Protein AF-A0A966Q4P5-F1 (afdb_monomer_lite)

Sequence (93 aa):
MIDWLIRQMFKIPALRINIFQEVDLYNSITRIMSDPESMKTASAFWDEGDGWRGWTIKEDGRYYFHDIAEHSLGDIMRLVTLEEDKYGMLTEL

Radius of gyration: 19.2 Å; chains: 1; bounding box: 30×29×61 Å

Foldseek 3Di:
DVVVVVVVQVVDVVSVVVVVVVVVVVVVVVVLCVDPVSQQDKDWDADPPFAIWTWGADPVRDIDTDPHHDHDPVVRCCVHVDDPPPPPDDPDD

Structure (mmCIF, N/CA/C/O backbone):
data_AF-A0A966Q4P5-F1
#
_entry.id   AF-A0A966Q4P5-F1
#
loop_
_atom_site.group_PDB
_atom_site.id
_atom_site.type_symbol
_atom_site.label_atom_id
_atom_site.label_alt_id
_atom_site.label_comp_id
_atom_site.label_asym_id
_atom_site.label_entity_id
_atom_site.label_seq_id
_atom_site.pdbx_PDB_ins_code
_atom_site.Cartn_x
_atom_site.Cartn_y
_atom_site.Cartn_z
_atom_site.occupancy
_atom_site.B_iso_or_equiv
_atom_site.auth_seq_id
_atom_site.auth_comp_id
_atom_site.auth_asym_id
_atom_site.auth_atom_id
_atom_site.pdbx_PDB_model_num
ATOM 1 N N . MET A 1 1 ? -15.185 -18.514 25.760 1.00 69.50 1 MET A N 1
ATOM 2 C CA . MET A 1 1 ? -13.744 -18.726 25.462 1.00 69.50 1 MET A CA 1
ATOM 3 C C . MET A 1 1 ? -13.160 -17.570 24.662 1.00 69.50 1 MET A C 1
ATOM 5 O O . MET A 1 1 ? -12.130 -17.049 25.068 1.00 69.50 1 MET A O 1
ATOM 9 N N . ILE A 1 2 ? -13.826 -17.116 23.595 1.00 79.50 2 ILE A N 1
ATOM 10 C CA . ILE A 1 2 ? -13.349 -15.986 22.782 1.00 79.50 2 ILE A CA 1
ATOM 11 C C . ILE A 1 2 ? -13.326 -14.659 23.564 1.00 79.50 2 ILE A C 1
ATOM 13 O O . ILE A 1 2 ? -12.350 -13.923 23.489 1.00 79.50 2 ILE A O 1
ATOM 17 N N . ASP A 1 3 ? -14.308 -14.420 24.441 1.00 83.81 3 ASP A N 1
ATOM 18 C CA . ASP A 1 3 ? -14.358 -13.214 25.286 1.00 83.81 3 ASP A CA 1
ATOM 19 C C . ASP A 1 3 ? -13.181 -13.093 26.253 1.00 83.81 3 ASP A C 1
ATOM 21 O O . ASP A 1 3 ? -12.741 -11.992 26.585 1.00 83.81 3 ASP A O 1
ATOM 25 N N . TRP A 1 4 ? -12.662 -14.228 26.727 1.00 89.94 4 TRP A N 1
ATOM 26 C CA . TRP A 1 4 ? -11.498 -14.237 27.605 1.00 89.94 4 TRP A CA 1
ATOM 27 C C . TRP A 1 4 ? -10.243 -13.815 26.839 1.00 89.94 4 TRP A C 1
ATOM 29 O O . TRP A 1 4 ? -9.487 -12.979 27.333 1.00 89.94 4 TRP A O 1
ATOM 39 N N . LEU A 1 5 ? -10.069 -14.338 25.621 1.00 82.75 5 LEU A N 1
ATOM 40 C CA . LEU A 1 5 ? -8.957 -14.002 24.735 1.00 82.75 5 LEU A CA 1
ATOM 41 C C . LEU A 1 5 ? -8.989 -12.517 24.351 1.00 82.75 5 LEU A C 1
ATOM 43 O O . LEU A 1 5 ? -7.985 -11.827 24.507 1.00 82.75 5 LEU A O 1
ATOM 47 N N . ILE A 1 6 ? -10.161 -12.007 23.955 1.00 81.19 6 ILE A N 1
ATOM 48 C CA . ILE A 1 6 ? -10.377 -10.586 23.646 1.00 81.19 6 ILE A CA 1
ATOM 49 C C . ILE A 1 6 ? -9.972 -9.731 24.853 1.00 81.19 6 ILE A C 1
ATOM 51 O O . ILE A 1 6 ? -9.161 -8.817 24.731 1.00 81.19 6 ILE A O 1
ATOM 55 N N . ARG A 1 7 ? -10.435 -10.069 26.061 1.00 86.88 7 ARG A N 1
ATOM 56 C CA . ARG A 1 7 ? -10.054 -9.327 27.275 1.00 86.88 7 ARG A CA 1
ATOM 57 C C . ARG A 1 7 ? -8.549 -9.336 27.548 1.00 86.88 7 ARG A C 1
ATOM 59 O O . ARG A 1 7 ? -8.053 -8.340 28.063 1.00 86.88 7 ARG A O 1
ATOM 66 N N . GLN A 1 8 ? -7.828 -10.415 27.227 1.00 82.88 8 GLN A N 1
ATOM 67 C CA . GLN A 1 8 ? -6.367 -10.444 27.373 1.00 82.88 8 GLN A CA 1
ATOM 68 C C . GLN A 1 8 ? -5.666 -9.601 26.303 1.00 82.88 8 GLN A C 1
ATOM 70 O O . GLN A 1 8 ? -4.762 -8.837 26.635 1.00 82.88 8 GLN A O 1
ATOM 75 N N . MET A 1 9 ? -6.119 -9.673 25.049 1.00 77.75 9 MET A N 1
ATOM 76 C CA . MET A 1 9 ? -5.571 -8.879 23.945 1.00 77.75 9 MET A CA 1
ATOM 77 C C . MET A 1 9 ? -5.720 -7.373 24.193 1.00 77.75 9 MET A C 1
ATOM 79 O O . MET A 1 9 ? -4.765 -6.618 24.036 1.00 77.75 9 MET A O 1
ATOM 83 N N . PHE A 1 10 ? -6.886 -6.935 24.674 1.00 82.31 10 PHE A N 1
ATOM 84 C CA . PHE A 1 10 ? -7.154 -5.523 24.967 1.00 82.31 10 PHE A CA 1
ATOM 85 C C . PHE A 1 10 ? -6.553 -5.028 26.294 1.00 82.31 10 PHE A C 1
ATOM 87 O O . PHE A 1 10 ? -6.612 -3.832 26.586 1.00 82.31 10 PHE A O 1
ATOM 94 N N . LYS A 1 11 ? -5.954 -5.920 27.095 1.00 87.19 11 LYS A N 1
ATOM 95 C CA . LYS A 1 11 ? -5.283 -5.570 28.355 1.00 87.19 11 LYS A CA 1
ATOM 96 C C . LYS A 1 11 ? -3.920 -4.918 28.126 1.00 87.19 11 LYS A C 1
ATOM 98 O O . LYS A 1 11 ? -3.484 -4.120 28.949 1.00 87.19 11 LYS A O 1
ATOM 103 N N . ILE A 1 12 ? -3.253 -5.273 27.027 1.00 89.94 12 ILE A N 1
ATOM 104 C CA . ILE A 1 12 ? -1.945 -4.742 26.643 1.00 89.94 12 ILE A CA 1
ATOM 105 C C . ILE A 1 12 ? -2.179 -3.499 25.769 1.00 89.94 12 ILE A C 1
ATOM 107 O O . ILE A 1 12 ? -2.689 -3.640 24.655 1.00 89.94 12 ILE A O 1
ATOM 111 N N . PRO A 1 13 ? -1.795 -2.286 26.218 1.00 87.19 13 PRO A N 1
ATOM 112 C CA . PRO A 1 13 ? -2.058 -1.058 25.467 1.00 87.19 13 PRO A CA 1
ATOM 113 C C . PRO A 1 13 ? -1.457 -1.069 24.059 1.00 87.19 13 PRO A C 1
ATOM 115 O O . PRO A 1 13 ? -2.126 -0.668 23.114 1.00 87.19 13 PRO A O 1
ATOM 118 N N . ALA A 1 14 ? -0.233 -1.584 23.909 1.00 86.25 14 ALA A N 1
ATOM 119 C CA . ALA A 1 14 ? 0.443 -1.671 22.615 1.00 86.25 14 ALA A CA 1
ATOM 120 C C . ALA A 1 14 ? -0.315 -2.567 21.623 1.00 86.25 14 ALA A C 1
ATOM 122 O O . ALA A 1 14 ? -0.544 -2.172 20.485 1.00 86.25 14 ALA A O 1
ATOM 123 N N . LEU A 1 15 ? -0.769 -3.743 22.071 1.00 84.50 15 LEU A N 1
ATOM 124 C CA . LEU A 1 15 ? -1.512 -4.676 21.223 1.00 84.50 15 LEU A CA 1
ATOM 125 C C . LEU A 1 15 ? -2.851 -4.070 20.786 1.00 84.50 15 LEU A C 1
ATOM 127 O O . LEU A 1 15 ? -3.200 -4.114 19.613 1.00 84.50 15 LEU A O 1
ATOM 131 N N . ARG A 1 16 ? -3.565 -3.436 21.724 1.00 86.81 16 ARG A N 1
ATOM 132 C CA . ARG A 1 16 ? -4.803 -2.706 21.442 1.00 86.81 16 ARG A CA 1
ATOM 133 C C . ARG A 1 16 ? -4.594 -1.610 20.392 1.00 86.81 16 ARG A C 1
ATOM 135 O O . ARG A 1 16 ? -5.413 -1.492 19.490 1.00 86.81 16 ARG A O 1
ATOM 142 N N . ILE A 1 17 ? -3.547 -0.795 20.533 1.00 90.00 17 ILE A N 1
ATOM 143 C CA . ILE A 1 17 ? -3.256 0.301 19.598 1.00 90.00 17 ILE A CA 1
ATOM 144 C C . ILE A 1 17 ? -2.973 -0.256 18.203 1.00 90.00 17 ILE A C 1
ATOM 146 O O . ILE A 1 17 ? -3.592 0.203 17.252 1.00 90.00 17 ILE A O 1
ATOM 150 N N . ASN A 1 18 ? -2.121 -1.276 18.096 1.00 87.56 18 ASN A N 1
ATOM 151 C CA . ASN A 1 18 ? -1.775 -1.878 16.807 1.00 87.56 18 ASN A CA 1
ATOM 152 C C . ASN A 1 18 ? -2.997 -2.499 16.108 1.00 87.56 18 ASN A C 1
ATOM 154 O O . ASN A 1 18 ? -3.174 -2.305 14.912 1.00 87.56 18 ASN A O 1
ATOM 158 N N . ILE A 1 19 ? -3.886 -3.174 16.850 1.00 87.81 19 ILE A N 1
ATOM 159 C CA . ILE A 1 19 ? -5.137 -3.716 16.288 1.00 87.81 19 ILE A CA 1
ATOM 160 C C . ILE A 1 19 ? -6.022 -2.592 15.737 1.00 87.81 19 ILE A C 1
ATOM 162 O O . ILE A 1 19 ? -6.582 -2.721 14.652 1.00 87.81 19 ILE A O 1
ATOM 166 N N . PHE A 1 20 ? -6.157 -1.478 16.463 1.00 89.31 20 PHE A N 1
ATOM 167 C CA . PHE A 1 20 ? -6.942 -0.344 15.971 1.00 89.31 20 PHE A CA 1
ATOM 168 C C . PHE A 1 20 ? -6.287 0.344 14.774 1.00 89.31 20 PHE A C 1
ATOM 170 O O . PHE A 1 20 ? -6.999 0.707 13.848 1.00 89.31 20 PHE A O 1
ATOM 177 N N . GLN A 1 21 ? -4.958 0.463 14.748 1.00 89.88 21 GLN A N 1
ATOM 178 C CA . GLN A 1 21 ? -4.229 0.992 13.592 1.00 89.88 21 GLN A CA 1
ATOM 179 C C . GLN A 1 21 ? -4.436 0.135 12.342 1.00 89.88 21 GLN A C 1
ATOM 181 O O . GLN A 1 21 ? -4.599 0.672 11.252 1.00 89.88 21 GLN A O 1
ATOM 186 N N . GLU A 1 22 ? -4.473 -1.187 12.495 1.00 84.19 22 GLU A N 1
ATOM 187 C CA . GLU A 1 22 ? -4.761 -2.096 11.391 1.00 84.19 22 GLU A CA 1
ATOM 188 C C . GLU A 1 22 ? -6.212 -1.949 10.897 1.00 84.19 22 GLU A C 1
ATOM 190 O O . GLU A 1 22 ? -6.458 -1.839 9.696 1.00 84.19 22 GLU A O 1
ATOM 195 N N . VAL A 1 23 ? -7.187 -1.858 11.807 1.00 89.94 23 VAL A N 1
ATOM 196 C CA . VAL A 1 23 ? -8.586 -1.577 11.434 1.00 89.94 23 VAL A CA 1
ATOM 197 C C . VAL A 1 23 ? -8.711 -0.219 10.734 1.00 89.94 23 VAL A C 1
ATOM 199 O O . VAL A 1 23 ? -9.425 -0.102 9.738 1.00 89.94 23 VAL A O 1
ATOM 202 N N . ASP A 1 24 ? -8.001 0.801 11.215 1.00 88.88 24 ASP A N 1
ATOM 203 C CA . ASP A 1 24 ? -7.967 2.127 10.600 1.00 88.88 24 ASP A CA 1
ATOM 204 C C . ASP A 1 24 ? -7.326 2.103 9.206 1.00 88.88 24 ASP A C 1
ATOM 206 O O . ASP A 1 24 ? -7.806 2.806 8.315 1.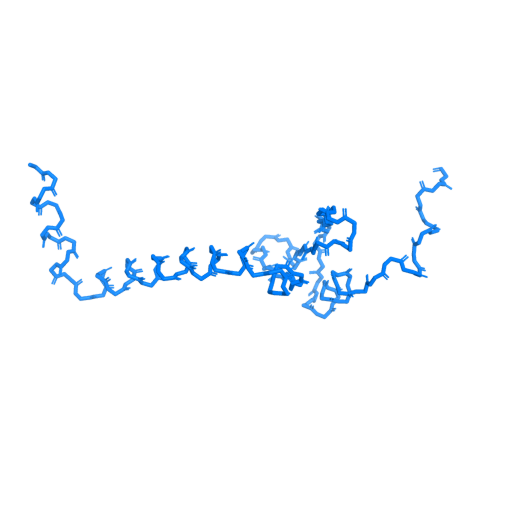00 88.88 24 ASP A O 1
ATOM 210 N N . LEU A 1 25 ? -6.315 1.258 8.978 1.00 81.50 25 LEU A N 1
ATOM 211 C CA . LEU A 1 25 ? -5.741 1.013 7.654 1.00 81.50 25 LEU A CA 1
ATOM 212 C C . LEU A 1 25 ? -6.770 0.389 6.701 1.00 81.50 25 LEU A C 1
ATOM 214 O O . LEU A 1 25 ? -6.964 0.883 5.594 1.00 81.50 25 LEU A O 1
ATOM 218 N N . TYR A 1 26 ? -7.488 -0.659 7.113 1.00 80.94 26 TYR A N 1
ATOM 219 C CA . TYR A 1 26 ? -8.520 -1.250 6.251 1.00 80.94 26 TYR A CA 1
ATOM 220 C C . TYR A 1 26 ? -9.667 -0.269 5.966 1.00 80.94 26 TYR A C 1
ATOM 222 O O . TYR A 1 26 ? -10.177 -0.202 4.842 1.00 80.94 26 TYR A O 1
ATOM 230 N N . ASN A 1 27 ? -10.046 0.543 6.957 1.00 84.38 27 ASN A N 1
ATOM 231 C CA . ASN A 1 27 ? -11.025 1.611 6.775 1.00 84.38 27 ASN A CA 1
ATOM 232 C C . ASN A 1 27 ? -10.525 2.686 5.802 1.00 84.38 27 ASN A C 1
ATOM 234 O O . 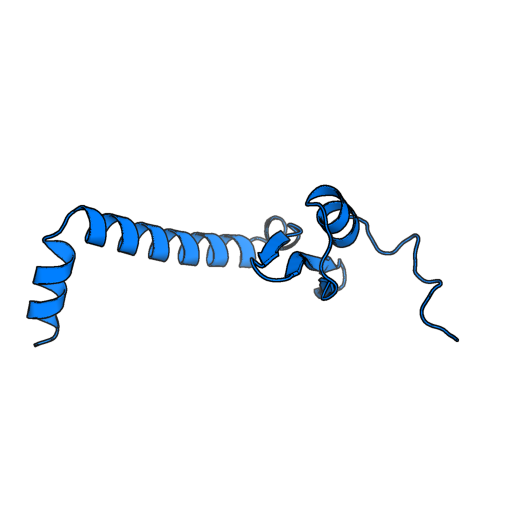ASN A 1 27 ? -11.314 3.185 4.998 1.00 84.38 27 ASN A O 1
ATOM 238 N N . SER A 1 28 ? -9.244 3.059 5.858 1.00 79.94 28 SER A N 1
ATOM 239 C CA . SER A 1 28 ? -8.672 4.055 4.949 1.00 79.94 28 SER A CA 1
ATOM 240 C C . SER A 1 28 ? -8.618 3.532 3.514 1.00 79.94 28 SER A C 1
ATOM 242 O O . SER A 1 28 ? -9.060 4.240 2.613 1.00 79.94 28 SER A O 1
ATOM 244 N N . ILE A 1 29 ? -8.221 2.271 3.308 1.00 77.19 29 ILE A N 1
ATOM 245 C CA . ILE A 1 29 ? -8.263 1.606 1.996 1.00 77.19 29 ILE A CA 1
ATOM 246 C C . ILE A 1 29 ? -9.694 1.598 1.450 1.00 77.19 29 ILE A C 1
ATOM 248 O O . ILE A 1 29 ? -9.927 2.013 0.319 1.00 77.19 29 ILE A O 1
ATOM 252 N N . THR A 1 30 ? -10.672 1.206 2.270 1.00 79.75 30 THR A N 1
ATOM 253 C CA . THR A 1 30 ? -12.086 1.175 1.857 1.00 79.75 30 THR A CA 1
ATOM 254 C C . THR A 1 30 ? -12.586 2.562 1.441 1.00 79.75 30 THR A C 1
ATOM 256 O O . THR A 1 30 ? -13.304 2.692 0.448 1.00 79.75 30 THR A O 1
ATOM 259 N N . ARG A 1 31 ? -12.194 3.614 2.172 1.00 80.31 31 ARG A N 1
ATOM 260 C CA . ARG A 1 31 ? -12.528 5.006 1.827 1.00 80.31 31 ARG A CA 1
ATOM 261 C C . ARG A 1 31 ? -11.884 5.435 0.513 1.00 80.31 31 ARG A C 1
ATOM 263 O O . ARG A 1 31 ? -12.583 6.004 -0.314 1.00 80.31 31 ARG A O 1
ATOM 270 N N . ILE A 1 32 ? -10.603 5.124 0.312 1.00 76.81 32 ILE A N 1
ATOM 271 C CA . ILE A 1 32 ? -9.866 5.428 -0.925 1.00 76.81 32 ILE A CA 1
ATOM 272 C C . ILE A 1 32 ? -10.522 4.740 -2.124 1.00 76.81 32 ILE A C 1
ATOM 274 O O . ILE A 1 32 ? -10.738 5.378 -3.144 1.00 76.81 32 ILE A O 1
ATOM 278 N N . MET A 1 33 ? -10.905 3.469 -1.987 1.00 69.38 33 MET A N 1
ATOM 279 C CA . MET A 1 33 ? -11.584 2.724 -3.054 1.00 69.38 33 MET A CA 1
ATOM 280 C C . MET A 1 33 ? -13.003 3.228 -3.347 1.00 69.38 33 MET A C 1
ATOM 282 O O . MET A 1 33 ? -13.512 3.014 -4.442 1.00 69.38 33 MET A O 1
ATOM 286 N N . SER A 1 34 ? -13.663 3.859 -2.373 1.00 78.25 34 SER A N 1
ATOM 287 C CA . SER A 1 34 ? -15.024 4.392 -2.537 1.00 78.25 34 SER A CA 1
ATOM 288 C C . SER A 1 34 ? -15.049 5.812 -3.110 1.00 78.25 34 SER A C 1
ATOM 290 O O . SER A 1 34 ? -16.100 6.265 -3.562 1.00 78.25 34 SER A O 1
ATOM 292 N N . ASP A 1 35 ? -13.928 6.530 -3.057 1.00 76.31 35 ASP A N 1
ATOM 293 C CA . ASP A 1 35 ? -13.793 7.883 -3.587 1.00 76.31 35 ASP A CA 1
ATOM 294 C C . ASP A 1 35 ? -13.235 7.830 -5.026 1.00 76.31 35 ASP A C 1
ATOM 296 O O . ASP A 1 35 ? -12.096 7.403 -5.214 1.00 76.31 35 ASP A O 1
ATOM 300 N N . PRO A 1 36 ? -14.000 8.268 -6.048 1.00 71.44 36 PRO A N 1
ATOM 301 C CA . PRO A 1 36 ? -13.596 8.199 -7.454 1.00 71.44 36 PRO A CA 1
ATOM 302 C C . PRO A 1 36 ? -12.277 8.905 -7.781 1.00 71.44 36 PRO A C 1
ATOM 304 O O . PRO A 1 36 ? -11.612 8.523 -8.741 1.00 71.44 36 PRO A O 1
ATOM 307 N N . GLU A 1 37 ? -11.907 9.933 -7.016 1.00 70.06 37 GLU A N 1
ATOM 308 C CA . GLU A 1 37 ? -10.657 10.670 -7.218 1.00 70.06 37 GLU A CA 1
ATOM 309 C C . GLU A 1 37 ? -9.503 10.011 -6.461 1.00 70.06 37 GLU A C 1
ATOM 311 O O . GLU A 1 37 ? -8.445 9.765 -7.038 1.00 70.06 37 GLU A O 1
ATOM 316 N N . SER A 1 38 ? -9.720 9.617 -5.202 1.00 65.94 38 SER A N 1
ATOM 317 C CA . SER A 1 38 ? -8.703 8.885 -4.436 1.00 65.94 38 SER A CA 1
ATOM 318 C C . SER A 1 38 ? -8.386 7.516 -5.046 1.00 65.94 38 SER A C 1
ATOM 320 O O . SER A 1 38 ? -7.238 7.081 -4.987 1.00 65.94 38 SER A O 1
ATOM 322 N N . MET A 1 39 ? -9.354 6.856 -5.684 1.00 65.50 39 MET A N 1
ATOM 323 C CA . MET A 1 39 ? -9.160 5.574 -6.364 1.00 65.50 39 MET A CA 1
ATOM 324 C C . MET A 1 39 ? -8.205 5.679 -7.567 1.00 65.50 39 MET A C 1
ATOM 326 O O . MET A 1 39 ? -7.529 4.706 -7.888 1.00 65.50 39 MET A O 1
ATOM 330 N N . LYS A 1 40 ? -8.081 6.856 -8.196 1.00 69.00 40 LYS A N 1
ATOM 331 C CA . LYS A 1 40 ? -7.098 7.115 -9.266 1.00 69.00 40 LYS A CA 1
ATOM 332 C C . LYS A 1 40 ? -5.674 7.326 -8.738 1.00 69.00 40 LYS A C 1
ATOM 334 O O . LYS A 1 40 ? -4.757 7.555 -9.523 1.00 69.00 40 LYS A O 1
ATOM 339 N N . THR A 1 41 ? -5.469 7.284 -7.420 1.00 75.75 41 THR A N 1
ATOM 340 C CA . THR A 1 41 ? -4.145 7.487 -6.829 1.00 75.75 41 THR A CA 1
ATOM 341 C C . THR A 1 41 ? -3.241 6.309 -7.173 1.00 75.75 41 THR A C 1
ATOM 343 O O . THR A 1 41 ? -3.414 5.196 -6.669 1.00 75.75 41 THR A O 1
ATOM 346 N N . ALA A 1 42 ? -2.244 6.574 -8.012 1.00 79.75 42 ALA A N 1
ATOM 347 C CA . ALA A 1 42 ? -1.181 5.628 -8.296 1.00 79.75 42 ALA A CA 1
ATOM 348 C C . ALA A 1 42 ? -0.459 5.236 -6.996 1.00 79.75 42 ALA A C 1
ATOM 350 O O . ALA A 1 42 ? -0.135 6.085 -6.162 1.00 79.75 42 ALA A O 1
ATOM 351 N N . SER A 1 43 ? -0.227 3.941 -6.814 1.00 82.81 43 SER A N 1
ATOM 352 C CA . SER A 1 43 ? 0.347 3.379 -5.594 1.00 82.81 43 SER A CA 1
ATOM 353 C C . SER A 1 43 ? 1.672 2.691 -5.892 1.00 82.81 43 SER A C 1
ATOM 355 O O . SER A 1 43 ? 1.790 1.960 -6.874 1.00 82.81 43 SER A O 1
ATOM 357 N N . ALA A 1 44 ? 2.647 2.877 -5.004 1.00 86.31 44 ALA A N 1
ATOM 358 C CA . ALA A 1 44 ? 3.928 2.183 -5.026 1.00 86.31 44 ALA A CA 1
ATOM 359 C C . ALA A 1 44 ? 4.181 1.498 -3.680 1.00 86.31 44 ALA A C 1
ATOM 361 O O . ALA A 1 44 ? 3.885 2.055 -2.622 1.00 86.31 44 ALA A O 1
ATOM 362 N N . PHE A 1 45 ? 4.734 0.292 -3.720 1.00 85.44 45 PHE A N 1
ATOM 363 C CA . PHE A 1 45 ? 5.082 -0.497 -2.547 1.00 85.44 45 PHE A CA 1
ATOM 364 C C . PHE A 1 45 ? 6.450 -1.157 -2.733 1.00 85.44 45 PHE A C 1
ATOM 366 O O . PHE A 1 45 ? 6.877 -1.434 -3.853 1.00 85.44 45 PHE A O 1
ATOM 373 N N . TRP A 1 46 ? 7.148 -1.367 -1.620 1.00 86.19 46 TRP A N 1
ATOM 374 C CA . TRP A 1 46 ? 8.457 -2.010 -1.587 1.00 86.19 46 TRP A CA 1
ATOM 375 C C . TRP A 1 46 ? 8.297 -3.494 -1.269 1.00 86.19 46 TRP A C 1
ATOM 377 O O . TRP A 1 46 ? 7.648 -3.846 -0.282 1.00 86.19 46 TRP A O 1
ATOM 387 N N . ASP A 1 47 ? 8.896 -4.344 -2.094 1.00 86.19 47 ASP A N 1
ATOM 388 C CA . ASP A 1 47 ? 9.083 -5.763 -1.822 1.00 86.19 47 ASP A CA 1
ATOM 389 C C . ASP A 1 47 ? 10.530 -5.997 -1.371 1.00 86.19 47 ASP A C 1
ATOM 391 O O . ASP A 1 47 ? 11.469 -5.775 -2.138 1.00 86.19 47 ASP A O 1
ATOM 395 N N . GLU A 1 48 ? 10.704 -6.453 -0.127 1.00 80.25 48 GLU A N 1
ATOM 396 C CA . GLU A 1 48 ? 12.003 -6.634 0.539 1.00 80.25 48 GLU A CA 1
ATOM 397 C C . GLU A 1 48 ? 12.960 -7.596 -0.190 1.00 80.25 48 GLU A C 1
ATOM 399 O O . GLU A 1 48 ? 14.152 -7.625 0.120 1.00 80.25 48 GLU A O 1
ATOM 404 N N . GLY A 1 49 ? 12.468 -8.384 -1.152 1.00 81.31 49 GLY A N 1
ATOM 405 C CA . GLY A 1 49 ? 13.284 -9.306 -1.947 1.00 81.31 49 GLY A CA 1
ATOM 406 C C . GLY A 1 49 ? 13.629 -8.847 -3.364 1.00 81.31 49 GLY A C 1
ATOM 407 O O . GLY A 1 49 ? 14.511 -9.451 -3.972 1.00 81.31 49 GLY A O 1
ATOM 408 N N . ASP A 1 50 ? 12.949 -7.832 -3.899 1.00 82.44 50 ASP A N 1
ATOM 409 C CA . ASP A 1 50 ? 12.918 -7.600 -5.352 1.00 82.44 50 ASP A CA 1
ATOM 410 C C . ASP A 1 50 ? 13.022 -6.114 -5.721 1.00 82.44 50 ASP A C 1
ATOM 412 O O . ASP A 1 50 ? 13.817 -5.738 -6.582 1.00 82.44 50 ASP A O 1
ATOM 416 N N . GLY A 1 51 ? 12.301 -5.238 -5.013 1.00 89.62 51 GLY A N 1
ATOM 417 C CA . GLY A 1 51 ? 12.365 -3.794 -5.228 1.00 89.62 51 GLY A CA 1
ATOM 418 C C . GLY A 1 51 ? 11.005 -3.103 -5.219 1.00 89.62 51 GLY A C 1
ATOM 419 O O . GLY A 1 51 ? 10.035 -3.573 -4.624 1.00 89.62 51 GLY A O 1
ATOM 420 N N . TRP A 1 52 ? 10.935 -1.945 -5.871 1.00 87.38 52 TRP A N 1
ATOM 421 C CA . TRP A 1 52 ? 9.722 -1.141 -5.958 1.00 87.38 52 TRP A CA 1
ATOM 422 C C . TRP A 1 52 ? 8.758 -1.680 -7.014 1.00 87.38 52 TRP A C 1
ATOM 424 O O . TRP A 1 52 ? 9.119 -1.863 -8.173 1.00 87.38 52 TRP A O 1
ATOM 434 N N . ARG A 1 5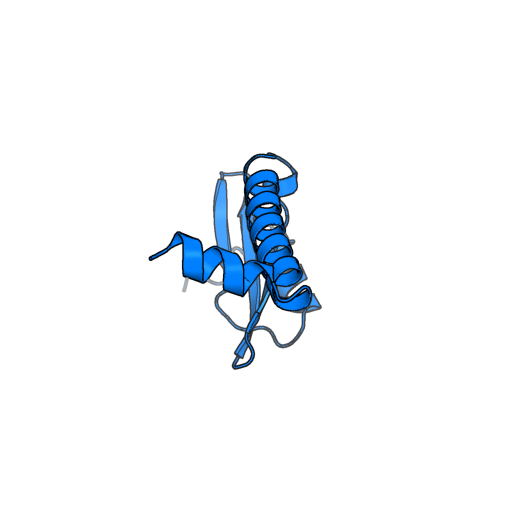3 ? 7.503 -1.867 -6.619 1.00 87.19 53 ARG A N 1
ATOM 435 C CA . ARG A 1 53 ? 6.386 -2.311 -7.461 1.00 87.19 53 ARG A CA 1
ATOM 436 C C . ARG A 1 53 ? 5.225 -1.343 -7.303 1.00 87.19 53 ARG A C 1
ATOM 438 O O . ARG A 1 53 ? 5.191 -0.549 -6.361 1.00 87.19 53 ARG A O 1
ATOM 445 N N . GLY A 1 54 ? 4.264 -1.376 -8.215 1.00 87.19 54 GLY A N 1
ATOM 446 C CA . GLY A 1 54 ? 3.188 -0.399 -8.170 1.00 87.19 54 GLY A CA 1
ATOM 447 C C . GLY A 1 54 ? 2.044 -0.686 -9.115 1.00 87.19 54 GLY A C 1
ATOM 448 O O . GLY A 1 54 ? 2.124 -1.537 -10.000 1.00 87.19 54 GLY A O 1
ATOM 449 N N . TRP A 1 55 ? 0.956 0.039 -8.898 1.00 85.62 55 TRP A N 1
ATOM 450 C CA . TRP A 1 55 ? -0.251 -0.082 -9.694 1.00 85.62 55 TRP A CA 1
ATOM 451 C C . TRP A 1 55 ? -1.000 1.242 -9.793 1.00 85.62 55 TRP A C 1
ATOM 453 O O . TRP A 1 55 ? -0.833 2.139 -8.966 1.00 85.62 55 TRP A O 1
ATOM 463 N N . THR A 1 56 ? -1.835 1.350 -10.820 1.00 85.88 56 THR A N 1
ATOM 464 C CA . THR A 1 56 ? -2.752 2.472 -11.029 1.00 85.88 56 THR A CA 1
ATOM 465 C C . THR A 1 56 ? -4.037 1.991 -11.700 1.00 85.88 56 THR A C 1
ATOM 467 O O . THR A 1 56 ? -4.101 0.869 -12.212 1.00 85.88 56 THR A O 1
ATOM 470 N N . ILE A 1 57 ? -5.066 2.833 -11.704 1.00 80.62 57 ILE A N 1
ATOM 471 C CA . ILE A 1 57 ? -6.299 2.618 -12.465 1.00 80.62 57 ILE A CA 1
ATOM 472 C C . ILE A 1 57 ? -6.327 3.637 -13.598 1.00 80.62 57 ILE A C 1
ATOM 474 O O . ILE A 1 57 ? -6.229 4.839 -13.364 1.00 80.62 57 ILE A O 1
ATOM 478 N N . LYS A 1 58 ? -6.462 3.145 -14.830 1.00 75.94 58 LYS A N 1
ATOM 479 C CA . LYS A 1 58 ? -6.600 3.983 -16.025 1.00 75.94 58 LYS A CA 1
ATOM 480 C C . LYS A 1 58 ? -7.988 4.616 -16.093 1.00 75.94 58 LYS A C 1
ATOM 482 O O . LYS A 1 58 ? -8.932 4.136 -15.468 1.00 75.94 58 LYS A O 1
ATOM 487 N N . GLU A 1 59 ? -8.140 5.648 -16.921 1.00 74.69 59 GLU A N 1
ATOM 488 C CA . GLU A 1 59 ? -9.427 6.333 -17.115 1.00 74.69 59 GLU A CA 1
ATOM 489 C C . GLU A 1 59 ? -10.553 5.406 -17.605 1.00 74.69 59 GLU A C 1
ATOM 491 O O . GLU A 1 59 ? -11.722 5.630 -17.298 1.00 74.69 59 GLU A O 1
ATOM 496 N N . ASP A 1 60 ? -10.209 4.329 -18.315 1.00 76.19 60 ASP A N 1
ATOM 497 C CA . ASP A 1 60 ? -11.154 3.305 -18.776 1.00 76.19 60 ASP A CA 1
ATOM 498 C C . ASP A 1 60 ? -11.532 2.264 -17.702 1.00 76.19 60 ASP A C 1
ATOM 500 O O . ASP A 1 60 ? -12.249 1.302 -17.987 1.00 76.19 60 ASP A O 1
ATOM 504 N N . GLY A 1 61 ? -11.058 2.446 -16.467 1.00 71.88 61 GLY A N 1
ATOM 505 C CA . GLY A 1 61 ? -11.328 1.573 -15.329 1.00 71.88 61 GLY A CA 1
ATOM 506 C C . GLY A 1 61 ? -10.471 0.307 -15.278 1.00 71.88 61 GLY A C 1
ATOM 507 O O . GLY A 1 61 ? -10.672 -0.519 -14.385 1.00 71.88 61 GLY A O 1
ATOM 508 N N . ARG A 1 62 ? -9.514 0.114 -16.199 1.00 79.75 62 ARG A N 1
ATOM 509 C CA . ARG A 1 62 ? -8.591 -1.028 -16.142 1.00 79.75 62 ARG A CA 1
ATOM 510 C C . ARG A 1 62 ? -7.491 -0.798 -15.111 1.00 79.75 62 ARG A C 1
ATOM 512 O O . ARG A 1 62 ? -6.880 0.268 -15.050 1.00 79.75 62 ARG A O 1
ATOM 519 N N . TYR A 1 63 ? -7.186 -1.849 -14.357 1.00 79.75 63 TYR A N 1
ATOM 520 C CA . TYR A 1 63 ? -6.033 -1.889 -13.464 1.00 79.75 63 TYR A CA 1
ATOM 521 C C . TYR A 1 63 ? -4.756 -2.116 -14.276 1.00 79.75 63 TYR A C 1
ATOM 523 O O . TYR A 1 63 ? -4.661 -3.081 -15.037 1.00 79.75 63 TYR A O 1
ATOM 531 N N . TYR A 1 64 ? -3.773 -1.238 -14.100 1.00 82.25 64 TYR A N 1
ATOM 532 C CA . TYR A 1 64 ? -2.410 -1.423 -14.580 1.00 82.25 64 TYR A CA 1
ATOM 533 C C . TYR A 1 64 ? -1.519 -1.794 -13.402 1.00 82.25 64 TYR A C 1
ATOM 535 O O . TYR A 1 64 ? -1.475 -1.071 -12.408 1.00 82.25 64 TYR A O 1
ATOM 543 N N . PHE A 1 65 ? -0.815 -2.914 -13.520 1.00 83.44 65 PHE A N 1
ATOM 544 C CA . PHE A 1 65 ? 0.108 -3.408 -12.508 1.00 83.44 65 PHE A CA 1
ATOM 545 C C . PHE A 1 65 ? 1.490 -3.562 -13.137 1.00 83.44 65 PHE A C 1
ATOM 547 O O . PHE A 1 65 ? 1.631 -4.249 -14.150 1.00 83.44 65 PHE A O 1
ATOM 554 N N . HIS A 1 66 ? 2.498 -2.924 -12.543 1.00 83.25 66 HIS A N 1
ATOM 555 C CA . HIS A 1 66 ? 3.888 -3.070 -12.963 1.00 83.25 66 HIS A CA 1
ATOM 556 C C . HIS A 1 66 ? 4.549 -4.160 -12.118 1.00 83.25 66 HIS A C 1
ATOM 558 O O . HIS A 1 66 ? 4.866 -3.950 -10.947 1.00 83.25 66 HIS A O 1
ATOM 564 N N . ASP A 1 67 ? 4.692 -5.343 -12.715 1.00 78.38 67 ASP A N 1
ATOM 565 C CA . ASP A 1 67 ? 5.185 -6.559 -12.048 1.00 78.38 67 ASP A CA 1
ATOM 566 C C . ASP A 1 67 ? 6.720 -6.680 -12.047 1.00 78.38 67 ASP A C 1
ATOM 568 O O . ASP A 1 67 ? 7.287 -7.528 -11.363 1.00 78.38 67 ASP A O 1
ATOM 572 N N . ILE A 1 68 ? 7.406 -5.829 -12.812 1.00 83.12 68 ILE A N 1
ATOM 573 C CA . ILE A 1 68 ? 8.869 -5.788 -12.860 1.00 83.12 68 ILE A CA 1
ATOM 574 C C . ILE A 1 68 ? 9.353 -4.896 -11.717 1.00 83.12 68 ILE A C 1
ATOM 576 O O . ILE A 1 68 ? 8.914 -3.755 -11.591 1.00 83.12 68 ILE A O 1
ATOM 580 N N . ALA A 1 69 ? 10.242 -5.412 -10.872 1.00 86.56 69 ALA A N 1
ATOM 581 C CA . ALA A 1 69 ? 10.757 -4.639 -9.755 1.00 86.56 69 ALA A CA 1
ATOM 582 C C . ALA A 1 69 ? 11.707 -3.529 -10.220 1.00 86.56 69 ALA A C 1
ATOM 584 O O . ALA A 1 69 ? 12.682 -3.768 -10.933 1.00 86.56 69 ALA A O 1
ATOM 585 N N . GLU A 1 70 ? 11.426 -2.311 -9.770 1.00 87.62 70 GLU A N 1
ATOM 586 C CA . GLU A 1 70 ? 12.230 -1.129 -10.043 1.00 87.62 70 GLU A CA 1
ATOM 587 C C . GLU A 1 70 ? 13.183 -0.829 -8.885 1.00 87.62 70 GLU A C 1
ATOM 589 O O . GLU A 1 70 ? 12.876 -1.009 -7.703 1.00 87.62 70 GLU A O 1
ATOM 594 N N . HIS A 1 71 ? 14.360 -0.302 -9.209 1.00 86.56 71 HIS A N 1
ATOM 595 C CA . HIS A 1 71 ? 15.389 -0.024 -8.207 1.00 86.56 71 HIS A CA 1
ATOM 596 C C . HIS A 1 71 ? 15.136 1.262 -7.409 1.00 86.56 71 HIS A C 1
ATOM 598 O O . HIS A 1 71 ? 15.756 1.465 -6.362 1.00 86.56 71 HIS A O 1
ATOM 604 N N . SER A 1 72 ? 14.236 2.137 -7.871 1.00 87.88 72 SER A N 1
ATOM 605 C CA . SER A 1 72 ? 13.932 3.396 -7.194 1.00 87.88 72 SER A CA 1
ATOM 606 C C . SER A 1 72 ? 12.435 3.702 -7.137 1.00 87.88 72 SER A C 1
ATOM 608 O O . SER A 1 72 ? 11.671 3.389 -8.050 1.00 87.88 72 SER A O 1
ATOM 610 N N . LEU A 1 73 ? 12.025 4.389 -6.063 1.00 84.75 73 LEU A N 1
ATOM 611 C CA . LEU A 1 73 ? 10.656 4.884 -5.903 1.00 84.75 73 LEU A CA 1
ATOM 612 C C . LEU A 1 73 ? 10.270 5.844 -7.042 1.00 84.75 73 LEU A C 1
ATOM 614 O O . LEU A 1 73 ? 9.118 5.892 -7.458 1.00 84.75 73 LEU A O 1
ATOM 618 N N . GLY A 1 74 ? 11.234 6.616 -7.552 1.00 86.12 74 GLY A N 1
ATOM 619 C CA . GLY A 1 74 ? 10.999 7.550 -8.650 1.00 86.12 74 GLY A CA 1
ATOM 620 C C . GLY A 1 74 ? 10.642 6.843 -9.956 1.00 86.12 74 GLY A C 1
ATOM 621 O O . GLY A 1 74 ? 9.729 7.289 -10.650 1.00 86.12 74 GLY A O 1
ATOM 622 N N . ASP A 1 75 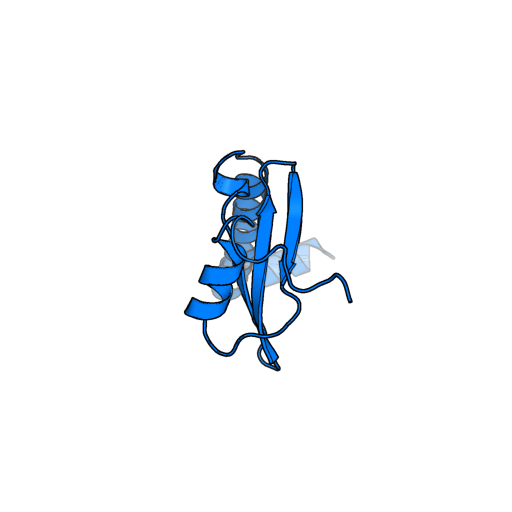? 11.317 5.733 -10.259 1.00 86.50 75 ASP A N 1
ATOM 623 C CA . ASP A 1 75 ? 11.087 4.959 -11.481 1.00 86.50 75 ASP A CA 1
ATOM 624 C C . ASP A 1 75 ? 9.696 4.332 -11.471 1.00 86.50 75 ASP A C 1
ATOM 626 O O . ASP A 1 75 ? 8.924 4.540 -12.411 1.00 86.50 75 ASP A O 1
ATOM 630 N N . ILE A 1 76 ? 9.314 3.680 -10.365 1.00 87.69 76 ILE A N 1
ATOM 631 C CA . ILE A 1 76 ? 7.974 3.100 -10.267 1.00 87.69 76 ILE A CA 1
ATOM 632 C C . ILE A 1 76 ? 6.890 4.175 -10.321 1.00 87.69 76 ILE A C 1
ATOM 634 O O . ILE A 1 76 ? 5.935 4.034 -11.080 1.00 87.69 76 ILE A O 1
ATOM 638 N N . MET A 1 77 ? 7.050 5.285 -9.587 1.00 85.19 77 MET A N 1
ATOM 639 C CA . MET A 1 77 ? 6.052 6.357 -9.551 1.00 85.19 77 MET A CA 1
ATOM 640 C C . MET A 1 77 ? 5.890 6.996 -10.923 1.00 85.19 77 MET A C 1
ATOM 642 O O . MET A 1 77 ? 4.773 7.307 -11.326 1.00 85.19 77 MET A O 1
ATOM 646 N N . ARG A 1 78 ? 6.980 7.145 -11.678 1.00 84.81 78 ARG A N 1
ATOM 647 C CA . ARG A 1 78 ? 6.921 7.600 -13.063 1.00 84.81 78 ARG A CA 1
ATOM 648 C C . ARG A 1 78 ? 6.112 6.635 -13.932 1.00 84.81 78 ARG A C 1
ATOM 650 O O . ARG A 1 78 ? 5.290 7.102 -14.708 1.00 84.81 78 ARG A O 1
ATOM 657 N N . LEU A 1 79 ? 6.313 5.326 -13.799 1.00 85.19 79 LEU A N 1
ATOM 658 C CA . LEU A 1 79 ? 5.601 4.320 -14.594 1.00 85.19 79 LEU A CA 1
ATOM 659 C C . LEU A 1 79 ? 4.109 4.232 -14.256 1.00 85.19 79 LEU A C 1
ATOM 661 O O . LEU A 1 79 ? 3.294 4.113 -15.162 1.00 85.19 79 LEU A O 1
ATOM 665 N N . VAL A 1 80 ? 3.741 4.315 -12.975 1.00 84.81 80 VAL A N 1
ATOM 666 C CA . VAL A 1 80 ? 2.335 4.196 -12.550 1.00 84.81 80 VAL A CA 1
ATOM 667 C C . VAL A 1 80 ? 1.553 5.510 -12.633 1.00 84.81 80 VAL A C 1
ATOM 669 O O . VAL A 1 80 ? 0.328 5.490 -12.567 1.00 84.81 80 VAL A O 1
ATOM 672 N N . THR A 1 81 ? 2.235 6.651 -12.779 1.00 79.75 81 THR A N 1
ATOM 673 C CA . THR A 1 81 ? 1.593 7.978 -12.879 1.00 79.75 81 THR A CA 1
ATOM 674 C C . THR A 1 81 ? 1.582 8.526 -14.307 1.00 79.75 81 THR A C 1
ATOM 676 O O . THR A 1 81 ? 0.749 9.369 -14.625 1.00 79.75 81 THR A O 1
ATOM 679 N N . LEU A 1 82 ? 2.497 8.094 -15.182 1.00 69.62 82 LEU A N 1
ATOM 680 C CA . LEU A 1 82 ? 2.455 8.505 -16.583 1.00 69.62 82 LEU A CA 1
ATOM 681 C C . LEU A 1 82 ? 1.362 7.726 -17.314 1.00 69.62 82 LEU A C 1
ATOM 683 O O . LEU A 1 82 ? 1.458 6.515 -17.497 1.00 69.62 82 LEU A O 1
ATOM 687 N N . GLU A 1 83 ? 0.344 8.459 -17.758 1.00 56.31 83 GLU A N 1
ATOM 688 C CA . GLU A 1 83 ? -0.614 8.004 -18.760 1.00 56.31 83 GLU A CA 1
ATOM 689 C C . GLU A 1 83 ? 0.125 7.430 -19.980 1.00 56.31 83 GLU A C 1
ATOM 691 O O . GLU A 1 83 ? 1.187 7.913 -20.382 1.00 56.31 83 GLU A O 1
ATOM 696 N N . GLU A 1 84 ? -0.452 6.382 -20.563 1.00 51.16 84 GLU A N 1
ATOM 697 C CA . GLU A 1 84 ? 0.076 5.536 -21.642 1.00 51.16 84 GLU A CA 1
ATOM 698 C C . GLU A 1 84 ? 0.473 6.235 -22.957 1.00 51.16 84 GLU A C 1
ATOM 700 O O . GLU A 1 84 ? 0.797 5.568 -23.937 1.00 51.16 84 GLU A O 1
ATOM 705 N N . ASP A 1 85 ? 0.543 7.558 -23.017 1.00 45.84 85 ASP A N 1
ATOM 706 C CA . ASP A 1 85 ? 0.678 8.291 -24.276 1.00 45.84 85 ASP A CA 1
ATOM 707 C C . ASP A 1 85 ? 2.093 8.310 -24.882 1.00 45.84 85 ASP A C 1
ATOM 709 O O . ASP A 1 85 ? 2.320 8.958 -25.906 1.00 45.84 85 ASP A O 1
ATOM 713 N N . LYS A 1 86 ? 3.082 7.605 -24.306 1.00 42.28 86 LYS A N 1
ATOM 714 C CA . LYS A 1 86 ? 4.457 7.595 -24.864 1.00 42.28 86 LYS A CA 1
ATOM 715 C C . LYS A 1 86 ? 5.155 6.248 -25.042 1.00 42.28 86 LYS A C 1
ATOM 717 O O . LYS A 1 86 ? 6.223 6.241 -25.649 1.00 42.28 86 LYS A O 1
ATOM 722 N N . TYR A 1 87 ? 4.582 5.128 -24.599 1.00 44.09 87 TYR A N 1
ATOM 723 C CA . TYR A 1 87 ? 5.240 3.813 -24.714 1.00 44.09 87 TYR A CA 1
ATOM 724 C C . TYR A 1 87 ? 4.348 2.690 -25.261 1.00 44.09 87 TYR A C 1
ATOM 726 O O . TYR A 1 87 ? 4.685 1.518 -25.121 1.00 44.09 87 TYR A O 1
ATOM 734 N N . GLY A 1 88 ? 3.285 3.018 -26.003 1.00 37.50 88 GLY A N 1
ATOM 735 C CA . GLY A 1 88 ? 2.547 2.061 -26.846 1.00 37.50 88 GLY A CA 1
ATOM 736 C C . GLY A 1 88 ? 3.344 1.500 -28.042 1.00 37.50 88 GLY A C 1
ATOM 737 O O . GLY A 1 88 ? 2.761 1.208 -29.076 1.00 37.50 88 GLY A O 1
ATOM 738 N N . MET A 1 89 ? 4.674 1.392 -27.945 1.00 36.69 89 MET A N 1
ATOM 739 C CA . MET A 1 89 ? 5.570 1.006 -29.044 1.00 36.69 89 MET A CA 1
ATOM 740 C C . MET A 1 89 ? 6.609 -0.058 -28.656 1.00 36.69 89 MET A C 1
ATOM 742 O O . MET A 1 89 ? 7.688 -0.076 -29.237 1.00 36.69 89 MET A O 1
ATOM 746 N N . LEU A 1 90 ? 6.349 -0.941 -27.684 1.00 39.41 90 LEU A N 1
ATOM 747 C CA . LEU A 1 90 ? 7.316 -2.012 -27.365 1.00 39.41 90 LEU A CA 1
ATOM 748 C C . LEU A 1 90 ? 6.736 -3.424 -27.180 1.00 39.41 90 LEU A C 1
ATOM 750 O O . LEU A 1 90 ? 7.468 -4.307 -26.745 1.00 39.41 90 LEU A O 1
ATOM 754 N N . THR A 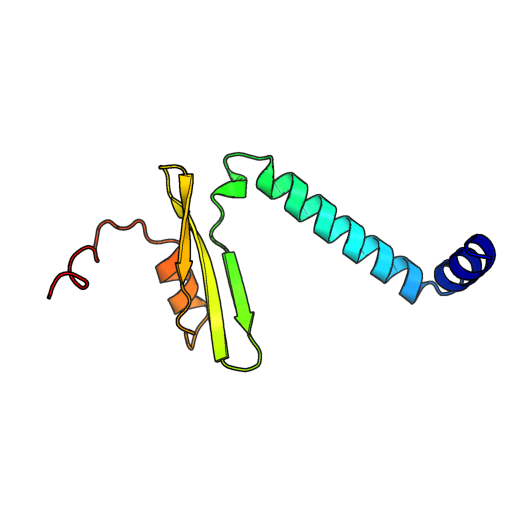1 91 ? 5.484 -3.694 -27.560 1.00 38.12 91 THR A N 1
ATOM 755 C CA . THR A 1 91 ? 4.914 -5.059 -27.463 1.00 38.12 91 THR A CA 1
ATOM 756 C C . THR A 1 91 ? 4.254 -5.59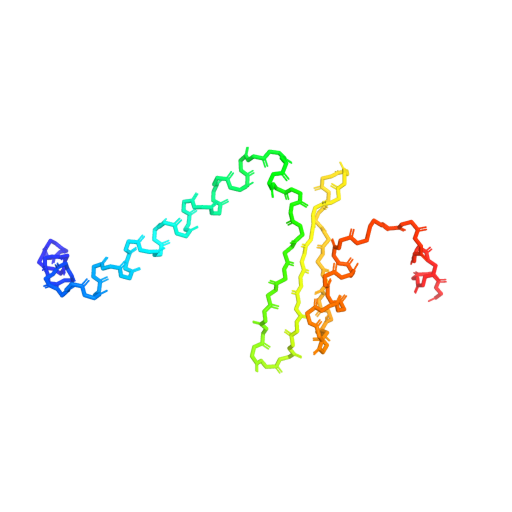4 -28.736 1.00 38.12 91 THR A C 1
ATOM 758 O O . THR A 1 91 ? 3.486 -6.549 -28.669 1.00 38.12 91 THR A O 1
ATOM 761 N N . GLU A 1 92 ? 4.622 -5.077 -29.909 1.00 36.06 92 GLU A N 1
ATOM 762 C CA . GLU A 1 92 ? 4.402 -5.788 -31.177 1.00 36.06 92 GLU A CA 1
ATOM 763 C C . GLU A 1 92 ? 5.740 -6.047 -31.874 1.00 36.06 92 GLU A C 1
ATOM 765 O O . GLU A 1 92 ? 6.183 -5.226 -32.672 1.00 36.06 92 GLU A O 1
ATOM 770 N N . LEU A 1 93 ? 6.379 -7.176 -31.549 1.00 36.41 93 LEU A N 1
ATOM 771 C CA . LEU A 1 93 ? 7.281 -7.943 -32.421 1.00 36.41 93 LEU A CA 1
ATOM 772 C C . LEU A 1 93 ? 7.304 -9.409 -31.971 1.00 36.41 93 LEU A C 1
ATOM 774 O O . LEU A 1 93 ? 7.560 -9.650 -30.770 1.00 36.41 93 LEU A O 1
#

Secondary structure (DSSP, 8-state):
-HHHHHHHHTTSHHHHHHHHHHHHHHHHHHHHHHSTTGGG--EEEEETTTEEEEEEE-TTS-EEEEEEEESSHHHHHHHHHS-STTTTTSS--

pLDDT: mean 77.4, std 14.24, range [36.06, 90.0]